Protein AF-A0A7Z9QNB9-F1 (afdb_monomer_lite)

Radius of gyration: 15.34 Å; chains: 1; bounding box: 41×18×39 Å

Foldseek 3Di:
DDQDPNFDDDVPHTPVVCCVVPPPPDDDDRLVVLLVVLVVVCVVCVVDDDDDDDDCVVPVPPVSVVSND

Sequence (69 aa):
MDLVEGRWKIGSISVCGLADQHGTPLYIYDSQAIRRQVKRFREAFSAFDHRIYYAMKANSNPDLLMLMN

Secondary structure (DSSP, 8-state):
-EEETTEEEETTEEHHHHHHHH-SS-----HHHHHHHHHHHHHHTTTS-------TTS---HHHHGGG-

Structure (mmCIF, N/CA/C/O backbone):
data_AF-A0A7Z9QNB9-F1
#
_entry.id   AF-A0A7Z9QNB9-F1
#
loop_
_atom_site.group_PDB
_atom_site.id
_atom_site.type_symbol
_atom_site.label_atom_id
_atom_site.label_alt_id
_atom_site.label_comp_id
_atom_site.label_asym_id
_atom_site.label_entity_id
_atom_site.label_seq_id
_atom_site.pdbx_PDB_ins_code
_atom_site.Cartn_x
_atom_site.Cartn_y
_atom_site.Cartn_z
_atom_site.occupancy
_atom_site.B_iso_or_equiv
_atom_site.auth_seq_id
_atom_site.auth_comp_id
_atom_site.auth_asym_id
_atom_site.auth_atom_id
_atom_site.pdbx_PDB_model_num
ATOM 1 N N . MET A 1 1 ? -12.334 -0.762 -2.948 1.00 86.62 1 MET A N 1
ATOM 2 C CA . MET A 1 1 ? -13.105 -0.059 -1.908 1.00 86.62 1 MET A CA 1
ATOM 3 C C . MET A 1 1 ? -14.353 0.365 -2.603 1.00 86.62 1 MET A C 1
ATOM 5 O O . MET A 1 1 ? -14.272 1.074 -3.597 1.00 86.62 1 MET A O 1
ATOM 9 N N . ASP A 1 2 ? -15.463 -0.152 -2.120 1.00 93.44 2 ASP A N 1
ATOM 10 C CA . ASP A 1 2 ? -16.679 -0.236 -2.900 1.00 93.44 2 ASP A CA 1
ATOM 11 C C . ASP A 1 2 ? -17.833 0.162 -1.989 1.00 93.44 2 ASP A C 1
ATOM 13 O O . ASP A 1 2 ? -17.858 -0.194 -0.804 1.00 93.44 2 ASP A O 1
ATOM 17 N N . LEU A 1 3 ? -18.754 0.957 -2.527 1.00 93.94 3 LEU A N 1
ATOM 18 C CA . LEU A 1 3 ? -19.969 1.342 -1.828 1.00 93.94 3 LEU A CA 1
ATOM 19 C C . LEU A 1 3 ? -21.037 0.297 -2.142 1.00 93.94 3 LEU A C 1
ATOM 21 O O . LEU A 1 3 ? -21.506 0.203 -3.273 1.00 93.94 3 LEU A O 1
ATOM 25 N N . VAL A 1 4 ? -21.414 -0.491 -1.140 1.00 92.50 4 VAL A N 1
ATOM 26 C CA . VAL A 1 4 ? -22.418 -1.551 -1.270 1.00 92.50 4 VAL A CA 1
ATOM 27 C C . VAL A 1 4 ? -23.555 -1.230 -0.314 1.00 92.50 4 VAL A C 1
ATOM 29 O O . VAL A 1 4 ? -23.327 -1.137 0.890 1.00 92.50 4 VAL A O 1
ATOM 32 N N . GLU A 1 5 ? -24.762 -1.019 -0.847 1.00 91.31 5 GLU A N 1
ATOM 33 C CA . GLU A 1 5 ? -25.972 -0.720 -0.055 1.00 91.31 5 GLU A CA 1
ATOM 34 C C . GLU A 1 5 ? -25.783 0.466 0.915 1.00 91.31 5 GLU A C 1
ATOM 36 O O . GLU A 1 5 ? -26.186 0.434 2.076 1.00 91.31 5 GLU A O 1
ATOM 41 N N . GLY A 1 6 ? -25.097 1.518 0.456 1.00 94.00 6 GLY A N 1
ATOM 42 C CA . GLY A 1 6 ? -24.819 2.709 1.266 1.00 94.00 6 GLY A CA 1
ATOM 43 C C . GLY A 1 6 ? -23.734 2.526 2.335 1.00 94.00 6 GLY A C 1
ATOM 44 O O . GLY A 1 6 ? -23.505 3.441 3.123 1.00 94.00 6 GLY A O 1
ATOM 45 N N . ARG A 1 7 ? -23.035 1.383 2.370 1.00 93.06 7 ARG A N 1
ATOM 46 C CA . ARG A 1 7 ? -21.924 1.121 3.297 1.00 93.06 7 ARG A CA 1
ATOM 47 C C . ARG A 1 7 ? -20.615 0.900 2.551 1.00 93.06 7 ARG A C 1
ATOM 49 O O . ARG A 1 7 ? -20.558 0.179 1.557 1.00 93.06 7 ARG A O 1
ATOM 56 N N . TRP A 1 8 ? -19.542 1.496 3.062 1.00 96.12 8 TRP A N 1
ATOM 57 C CA . TRP A 1 8 ? -18.206 1.312 2.507 1.00 96.12 8 TRP A CA 1
ATOM 58 C C . TRP A 1 8 ? -17.615 -0.038 2.907 1.00 96.12 8 TRP A C 1
ATOM 60 O O . TRP A 1 8 ? -17.620 -0.409 4.086 1.00 96.12 8 TRP A O 1
ATOM 70 N N . LYS A 1 9 ? -17.059 -0.746 1.922 1.00 95.69 9 LYS A N 1
ATOM 71 C CA . LYS A 1 9 ? -16.326 -1.998 2.113 1.00 95.69 9 LYS A CA 1
ATOM 72 C C . LYS A 1 9 ? -14.934 -1.938 1.495 1.00 95.69 9 LYS A C 1
ATOM 74 O O . LYS A 1 9 ? -14.723 -1.311 0.455 1.00 95.69 9 LYS A O 1
ATOM 79 N N . ILE A 1 10 ? -13.985 -2.625 2.123 1.00 95.06 10 ILE A N 1
ATOM 80 C CA . ILE A 1 10 ? -12.655 -2.905 1.575 1.00 95.06 10 ILE A CA 1
ATOM 81 C C . ILE A 1 10 ? -12.559 -4.421 1.407 1.00 95.06 10 ILE A C 1
ATOM 83 O O . ILE A 1 10 ? -12.558 -5.166 2.387 1.00 95.06 10 ILE A O 1
ATOM 87 N N . GLY A 1 11 ? -12.564 -4.888 0.155 1.00 89.00 11 GLY A N 1
ATOM 88 C CA . GLY A 1 11 ? -12.827 -6.297 -0.133 1.00 89.00 11 GLY A CA 1
ATOM 89 C C . GLY A 1 11 ? -14.214 -6.694 0.384 1.00 89.00 11 GLY A C 1
ATOM 90 O O . GLY A 1 11 ? -15.205 -6.025 0.099 1.00 89.00 11 GLY A O 1
ATOM 91 N N . SER A 1 12 ? -14.287 -7.756 1.186 1.00 90.69 12 SER A N 1
ATOM 92 C CA . SER A 1 12 ? -15.520 -8.204 1.848 1.00 90.69 12 SER A CA 1
ATOM 93 C C . SER A 1 12 ? -15.755 -7.577 3.232 1.00 90.69 12 SER A C 1
ATOM 95 O O . SER A 1 12 ? -16.770 -7.870 3.864 1.00 90.69 12 SER A O 1
ATOM 97 N N . ILE A 1 13 ? -14.851 -6.714 3.711 1.00 95.06 13 ILE A N 1
ATOM 98 C CA . ILE A 1 13 ? -14.839 -6.221 5.094 1.00 95.06 13 ILE A CA 1
ATOM 99 C C . ILE A 1 13 ? -15.528 -4.854 5.190 1.00 95.06 13 ILE A C 1
ATOM 101 O O . ILE A 1 13 ? -15.251 -3.951 4.401 1.00 95.06 13 ILE A O 1
ATOM 105 N N . SER A 1 14 ? -16.422 -4.695 6.170 1.00 95.69 14 SER A N 1
ATOM 106 C CA . SER A 1 14 ? -17.126 -3.436 6.461 1.00 95.69 14 SER A CA 1
ATOM 107 C C . SER A 1 14 ? -16.199 -2.407 7.107 1.00 95.69 14 SER A C 1
ATOM 109 O O . SER A 1 14 ? -15.600 -2.686 8.143 1.00 95.69 14 SER A O 1
ATOM 111 N N . VAL A 1 15 ? -16.138 -1.191 6.554 1.00 96.50 15 VAL A N 1
ATOM 112 C CA . VAL A 1 15 ? -15.336 -0.096 7.128 1.00 96.50 15 VAL A CA 1
ATOM 113 C C . VAL A 1 15 ? -15.885 0.350 8.484 1.00 96.50 15 VAL A C 1
ATOM 115 O O . VAL A 1 15 ? -15.111 0.533 9.417 1.00 96.50 15 VAL A O 1
ATOM 118 N N . CYS A 1 16 ? -17.210 0.463 8.627 1.00 95.62 16 CYS A N 1
ATOM 119 C CA . CYS A 1 16 ? -17.827 0.786 9.918 1.00 95.62 16 CYS A CA 1
ATOM 120 C C . CYS A 1 16 ? -17.535 -0.299 10.962 1.00 95.62 16 CYS A C 1
ATOM 122 O O . CYS A 1 16 ? -17.204 0.026 12.090 1.00 95.62 16 CYS A O 1
ATOM 124 N N . GLY A 1 17 ? -17.567 -1.578 10.563 1.00 96.50 17 GLY A N 1
ATOM 125 C CA . GLY A 1 17 ? -17.247 -2.679 11.477 1.00 96.50 17 GLY A CA 1
ATOM 126 C C . GLY A 1 17 ? -15.801 -2.629 11.978 1.00 96.50 17 GLY A C 1
ATOM 127 O O . GLY A 1 17 ? -15.551 -2.868 13.153 1.00 96.50 17 GLY A O 1
ATOM 128 N N . LEU A 1 18 ? -14.853 -2.252 11.112 1.00 97.06 18 LEU A N 1
ATOM 129 C CA . LEU A 1 18 ? -13.464 -2.030 11.523 1.00 97.06 18 LEU A CA 1
ATOM 130 C C . LEU A 1 18 ? -13.328 -0.832 12.470 1.00 97.06 18 LEU A C 1
ATOM 132 O O . LEU A 1 18 ? -12.560 -0.906 13.425 1.00 97.06 18 LEU A O 1
ATOM 136 N N . ALA A 1 19 ? -14.071 0.249 12.225 1.00 97.62 19 ALA A N 1
ATOM 137 C CA . ALA A 1 19 ? -14.082 1.418 13.101 1.00 97.62 19 ALA A CA 1
ATOM 138 C C . ALA A 1 19 ? -14.642 1.085 14.495 1.00 97.62 19 ALA A C 1
ATOM 140 O O . ALA A 1 19 ? -14.056 1.499 15.491 1.00 97.62 19 ALA A O 1
ATOM 141 N N . ASP A 1 20 ? -15.711 0.289 14.573 1.00 97.81 20 ASP A N 1
ATOM 142 C CA . ASP A 1 20 ? -16.279 -0.172 15.846 1.00 97.81 20 ASP A CA 1
ATOM 143 C C . ASP A 1 20 ? -15.300 -1.093 16.596 1.00 97.81 20 ASP A C 1
ATOM 145 O O . ASP A 1 20 ? -15.149 -0.993 17.812 1.00 97.81 20 ASP A O 1
ATOM 149 N N . GLN A 1 21 ? -14.600 -1.974 15.871 1.00 98.12 21 GLN A N 1
ATOM 150 C CA . GLN A 1 21 ? -13.660 -2.938 16.449 1.00 98.12 21 GLN A CA 1
ATOM 151 C C . GLN A 1 21 ? -12.351 -2.299 16.942 1.00 98.12 21 GLN A C 1
ATOM 153 O O . GLN A 1 21 ? -11.814 -2.720 17.966 1.00 98.12 21 GLN A O 1
ATOM 158 N N . HIS A 1 22 ? -11.802 -1.334 16.201 1.00 97.94 22 HIS A N 1
ATOM 159 C CA . HIS A 1 22 ? -10.465 -0.779 16.450 1.00 97.94 22 HIS A CA 1
ATOM 160 C C . HIS A 1 22 ? -10.474 0.672 16.957 1.00 97.94 22 HIS A C 1
ATOM 162 O O . HIS A 1 22 ? -9.420 1.192 17.323 1.00 97.94 22 HIS A O 1
ATOM 168 N N . GLY A 1 23 ? -11.642 1.317 17.012 1.00 98.06 23 GLY A N 1
ATOM 169 C CA . GLY A 1 23 ? -11.791 2.725 17.374 1.00 98.06 23 GLY A CA 1
ATOM 170 C C . GLY A 1 23 ? -11.397 3.682 16.245 1.00 98.06 23 GLY A C 1
ATOM 171 O O . GLY A 1 23 ? -10.927 3.277 15.183 1.00 98.06 23 GLY A O 1
ATOM 172 N N . THR A 1 24 ? -11.592 4.984 16.469 1.00 97.56 24 THR A N 1
ATOM 173 C CA . THR A 1 24 ? -11.275 6.046 15.497 1.00 97.56 24 THR A CA 1
ATOM 174 C C . THR A 1 24 ? -10.402 7.142 16.119 1.00 97.56 24 THR A C 1
ATOM 176 O O . THR A 1 24 ? -10.619 7.465 17.288 1.00 97.56 24 THR A O 1
ATOM 179 N N . PRO A 1 25 ? -9.482 7.777 15.359 1.00 96.81 25 PRO A N 1
ATOM 180 C CA . PRO A 1 25 ? -9.257 7.620 13.916 1.00 96.81 25 PRO A CA 1
ATOM 181 C C . PRO A 1 25 ? -8.518 6.322 13.550 1.00 96.81 25 PRO A C 1
ATOM 183 O O . PRO A 1 25 ? -7.596 5.910 14.245 1.00 96.81 25 PRO A O 1
ATOM 186 N N . LEU A 1 26 ? -8.910 5.708 12.427 1.00 97.31 26 LEU A N 1
ATOM 187 C CA . LEU A 1 26 ? -8.354 4.446 11.932 1.00 97.31 26 LEU A CA 1
ATOM 188 C C . LEU A 1 26 ? -7.884 4.587 10.482 1.00 97.31 26 LEU A C 1
ATOM 190 O O . LEU A 1 26 ? -8.660 4.970 9.607 1.00 97.31 26 LEU A O 1
ATOM 194 N N . TYR A 1 27 ? -6.628 4.223 10.224 1.00 96.19 27 TYR A N 1
ATOM 195 C CA . TYR A 1 27 ? -6.096 4.068 8.870 1.00 96.19 27 TYR A CA 1
ATOM 196 C C . TYR A 1 27 ? -6.215 2.611 8.428 1.00 96.19 27 TYR A C 1
ATOM 198 O O . TYR A 1 27 ? -5.834 1.704 9.165 1.00 96.19 27 TYR A O 1
ATOM 206 N N . ILE A 1 28 ? -6.713 2.388 7.211 1.00 95.38 28 ILE A N 1
ATOM 207 C CA . ILE A 1 28 ? -6.878 1.051 6.635 1.00 95.38 28 ILE A CA 1
ATOM 208 C C . ILE A 1 28 ? -6.154 1.005 5.290 1.00 95.38 28 ILE A C 1
ATOM 210 O O . ILE A 1 28 ? -6.411 1.829 4.411 1.00 95.38 28 ILE A O 1
ATOM 214 N N . TYR A 1 29 ? -5.272 0.021 5.119 1.00 94.62 29 TYR A N 1
ATOM 215 C CA . TYR A 1 29 ? -4.557 -0.231 3.869 1.00 94.62 29 TYR A CA 1
ATOM 216 C C . TYR A 1 29 ? -4.992 -1.580 3.281 1.00 94.62 29 TYR A C 1
ATOM 218 O O . TYR A 1 29 ? -4.933 -2.606 3.953 1.00 94.62 29 TYR A O 1
ATOM 226 N N . ASP A 1 30 ? -5.416 -1.589 2.014 1.00 94.81 30 ASP A N 1
ATOM 227 C CA . ASP A 1 30 ? -5.768 -2.812 1.280 1.00 94.81 30 ASP A CA 1
ATOM 228 C C . ASP A 1 30 ? -4.511 -3.426 0.646 1.00 94.81 30 ASP A C 1
ATOM 230 O O . ASP A 1 30 ? -3.976 -2.918 -0.347 1.00 94.81 30 ASP A O 1
ATOM 234 N N . SER A 1 31 ? -4.052 -4.549 1.200 1.00 94.81 31 SER A N 1
ATOM 235 C CA . SER A 1 31 ? -2.869 -5.255 0.705 1.00 94.81 31 SER A CA 1
ATOM 236 C C . SER A 1 31 ? -3.028 -5.747 -0.736 1.00 94.81 31 SER A C 1
ATOM 238 O O . SER A 1 31 ? -2.058 -5.735 -1.499 1.00 94.81 31 SER A O 1
ATOM 240 N N . GLN A 1 32 ? -4.240 -6.121 -1.162 1.00 94.69 32 GLN A N 1
ATOM 241 C CA . GLN A 1 32 ? -4.481 -6.520 -2.545 1.00 94.69 32 GLN A CA 1
ATOM 242 C C . GLN A 1 32 ? -4.412 -5.322 -3.487 1.00 94.69 32 GLN A C 1
ATOM 244 O O . GLN A 1 32 ? -3.889 -5.450 -4.594 1.00 94.69 32 GLN A O 1
ATOM 249 N N . ALA A 1 33 ? -4.902 -4.153 -3.066 1.00 94.62 33 ALA A N 1
ATOM 250 C CA . ALA A 1 33 ? -4.761 -2.931 -3.854 1.00 94.62 33 ALA A CA 1
ATOM 251 C C . ALA A 1 33 ? -3.288 -2.578 -4.075 1.00 94.62 33 ALA A C 1
ATOM 253 O O . ALA A 1 33 ? -2.900 -2.317 -5.214 1.00 94.62 33 ALA A O 1
ATOM 254 N N . ILE A 1 34 ? -2.467 -2.648 -3.024 1.00 95.62 34 ILE A N 1
ATOM 255 C CA . ILE A 1 34 ? -1.021 -2.404 -3.109 1.00 95.62 34 ILE A CA 1
ATOM 256 C C . ILE A 1 34 ? -0.372 -3.376 -4.103 1.00 95.62 34 ILE A C 1
ATOM 258 O O . ILE A 1 34 ? 0.261 -2.939 -5.065 1.00 95.62 34 ILE A O 1
ATOM 262 N N . ARG A 1 35 ? -0.615 -4.686 -3.955 1.00 96.25 35 ARG A N 1
ATOM 263 C CA . ARG A 1 35 ? -0.082 -5.713 -4.869 1.00 96.25 35 ARG A CA 1
ATOM 264 C C . ARG A 1 35 ? -0.515 -5.496 -6.319 1.00 96.25 35 ARG A C 1
ATOM 266 O O . ARG A 1 35 ? 0.303 -5.652 -7.223 1.00 96.25 35 ARG A O 1
ATOM 273 N N . ARG A 1 36 ? -1.774 -5.106 -6.562 1.00 96.44 36 ARG A N 1
ATOM 274 C CA . ARG A 1 36 ? -2.268 -4.781 -7.913 1.00 96.44 36 ARG A CA 1
ATOM 275 C C . ARG A 1 36 ? -1.514 -3.601 -8.526 1.00 96.44 36 ARG A C 1
ATOM 277 O O . ARG A 1 36 ? -1.180 -3.673 -9.704 1.00 96.44 36 ARG A O 1
ATOM 284 N N . GLN A 1 37 ? -1.221 -2.548 -7.759 1.00 95.81 37 GLN A N 1
ATOM 285 C CA . GLN A 1 37 ? -0.452 -1.410 -8.280 1.00 95.81 37 GLN A CA 1
ATOM 286 C C . GLN A 1 37 ? 1.001 -1.786 -8.584 1.00 95.81 37 GLN A C 1
ATOM 288 O O . GLN A 1 37 ? 1.501 -1.432 -9.650 1.00 95.81 37 GLN A O 1
ATOM 293 N N . VAL A 1 38 ? 1.651 -2.555 -7.703 1.00 96.06 38 VAL A N 1
ATOM 294 C CA . VAL A 1 38 ? 3.014 -3.064 -7.943 1.00 96.06 38 VAL A CA 1
ATOM 295 C C . VAL A 1 38 ? 3.048 -3.921 -9.209 1.00 96.06 38 VAL A C 1
ATOM 297 O O . VAL A 1 38 ? 3.870 -3.680 -10.090 1.00 96.06 38 VAL A O 1
ATOM 300 N N . LYS A 1 39 ? 2.117 -4.875 -9.343 1.00 96.31 39 LYS A N 1
ATOM 301 C CA . LYS A 1 39 ? 2.002 -5.739 -10.525 1.00 96.31 39 LYS A CA 1
ATOM 302 C C . LYS A 1 39 ? 1.803 -4.925 -11.805 1.00 96.31 39 LYS A C 1
ATOM 304 O O . LYS A 1 39 ? 2.555 -5.108 -12.755 1.00 96.31 39 LYS A O 1
ATOM 309 N N . ARG A 1 40 ? 0.853 -3.985 -11.803 1.00 97.31 40 ARG A N 1
ATOM 310 C CA . ARG A 1 40 ? 0.577 -3.104 -12.947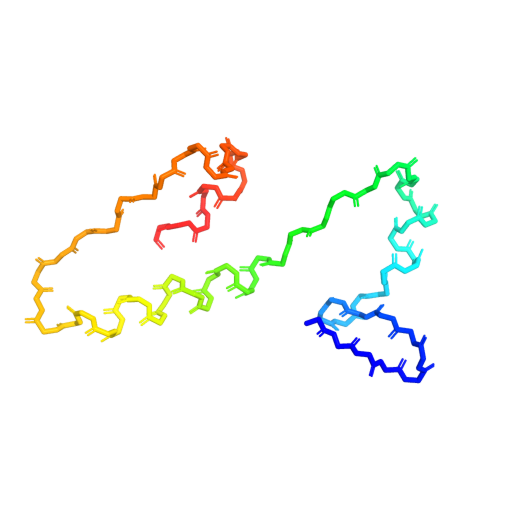 1.00 97.31 40 ARG A CA 1
ATOM 311 C C . ARG A 1 40 ? 1.817 -2.320 -13.381 1.00 97.31 40 ARG A C 1
ATOM 313 O O . ARG A 1 40 ? 2.045 -2.165 -14.575 1.00 97.31 40 ARG A O 1
ATOM 320 N N . PHE A 1 41 ? 2.612 -1.826 -12.430 1.00 96.06 41 PHE A N 1
ATOM 321 C CA . PHE A 1 41 ? 3.854 -1.124 -12.750 1.00 96.06 41 PHE A CA 1
ATOM 322 C C . PHE A 1 41 ? 4.884 -2.065 -13.387 1.00 96.06 41 PHE A C 1
ATOM 324 O O . PHE A 1 41 ? 5.439 -1.734 -14.429 1.00 96.06 41 PHE A O 1
ATOM 331 N N . ARG A 1 42 ? 5.092 -3.259 -12.814 1.00 95.56 42 ARG A N 1
ATOM 332 C CA . ARG A 1 42 ? 6.012 -4.264 -13.380 1.00 95.56 42 ARG A CA 1
ATOM 333 C C . ARG A 1 42 ? 5.633 -4.661 -14.802 1.00 95.56 42 ARG A C 1
ATOM 335 O O . ARG A 1 42 ? 6.501 -4.761 -15.659 1.00 95.56 42 ARG A O 1
ATOM 342 N N . GLU A 1 43 ? 4.343 -4.872 -15.049 1.00 96.81 43 GLU A N 1
ATOM 343 C CA . GLU A 1 43 ? 3.822 -5.237 -16.370 1.00 96.81 43 GLU A CA 1
ATOM 344 C C . GLU A 1 43 ? 4.020 -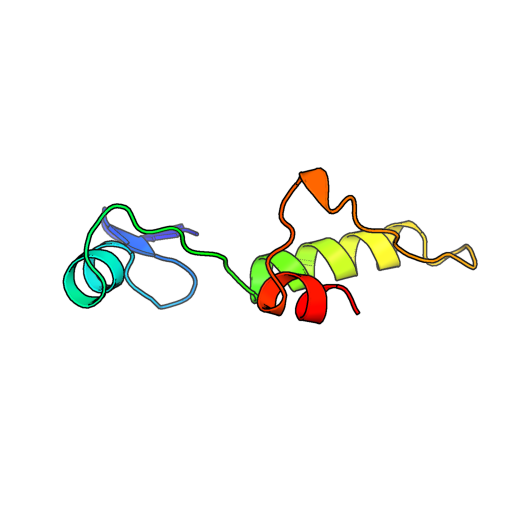4.111 -17.390 1.00 96.81 43 GLU A C 1
ATOM 346 O O . GLU A 1 43 ? 4.431 -4.373 -18.514 1.00 96.81 43 GLU A O 1
ATOM 351 N N . ALA A 1 44 ? 3.809 -2.852 -16.998 1.00 97.75 44 ALA A N 1
ATOM 352 C CA . ALA A 1 44 ? 3.999 -1.710 -17.893 1.00 97.75 44 ALA A CA 1
ATOM 353 C C . ALA A 1 44 ? 5.454 -1.544 -18.375 1.00 97.75 44 ALA A C 1
ATOM 355 O O . ALA A 1 44 ? 5.678 -1.039 -19.473 1.00 97.75 44 ALA A O 1
ATOM 356 N N . PHE A 1 45 ? 6.434 -1.979 -17.578 1.00 96.94 45 PHE A N 1
ATOM 357 C CA . PHE A 1 45 ? 7.863 -1.894 -17.898 1.00 96.94 45 PHE A CA 1
ATOM 358 C C . PHE A 1 45 ? 8.501 -3.263 -18.167 1.00 96.94 45 PHE A C 1
ATOM 360 O O . PHE A 1 45 ? 9.724 -3.382 -18.159 1.00 96.94 45 PHE A O 1
ATOM 367 N N . SER A 1 46 ? 7.705 -4.302 -18.445 1.00 96.94 46 SER A N 1
ATOM 368 C CA . SER A 1 46 ? 8.199 -5.682 -18.579 1.00 96.94 46 SER A CA 1
ATOM 369 C C . SER A 1 46 ? 9.186 -5.893 -19.732 1.00 96.94 46 SER A C 1
ATOM 371 O O . SER A 1 46 ? 9.872 -6.909 -19.768 1.00 96.94 46 SER A O 1
ATOM 373 N N . ALA A 1 47 ? 9.254 -4.955 -20.680 1.00 98.06 47 ALA A N 1
ATOM 374 C CA . ALA A 1 47 ? 10.216 -4.969 -21.780 1.00 98.06 47 ALA A CA 1
ATOM 375 C C . ALA A 1 47 ? 11.646 -4.574 -21.359 1.00 98.06 47 ALA A C 1
ATOM 377 O O . ALA A 1 47 ? 12.577 -4.759 -22.139 1.00 98.06 47 ALA A O 1
ATOM 378 N N . PHE A 1 48 ? 11.831 -4.029 -20.152 1.00 97.12 48 PHE A N 1
ATOM 379 C CA . PHE A 1 48 ? 13.118 -3.559 -19.643 1.00 97.12 48 PHE A CA 1
ATOM 380 C C . PHE A 1 48 ? 13.508 -4.312 -18.373 1.00 97.12 48 PHE A C 1
ATOM 382 O O . PHE A 1 48 ? 12.659 -4.579 -17.518 1.00 97.12 48 PHE A O 1
ATOM 389 N N . ASP A 1 49 ? 14.803 -4.579 -18.204 1.00 95.81 49 ASP A N 1
ATOM 390 C CA . ASP A 1 49 ? 15.334 -4.964 -16.897 1.00 95.81 49 ASP A CA 1
ATOM 391 C C . ASP A 1 49 ? 15.253 -3.755 -15.958 1.00 95.81 49 ASP A C 1
ATOM 393 O O . ASP A 1 49 ? 15.896 -2.726 -16.179 1.00 95.81 49 ASP A O 1
ATOM 397 N N . HIS A 1 50 ? 14.389 -3.843 -14.949 1.00 94.38 50 HIS A N 1
ATOM 398 C CA . HIS A 1 50 ? 14.104 -2.737 -14.047 1.00 94.38 50 HIS A CA 1
ATOM 399 C C . HIS A 1 50 ? 13.839 -3.223 -12.623 1.00 94.38 50 HIS A C 1
ATOM 401 O O . HIS A 1 50 ? 13.462 -4.367 -12.367 1.00 94.38 50 HIS A O 1
ATOM 407 N N . ARG A 1 51 ? 14.005 -2.301 -11.671 1.00 93.50 51 ARG A N 1
ATOM 408 C CA . ARG A 1 51 ? 13.680 -2.499 -10.256 1.00 93.50 51 ARG A CA 1
ATOM 409 C C . ARG A 1 51 ? 12.775 -1.379 -9.774 1.00 93.50 51 ARG A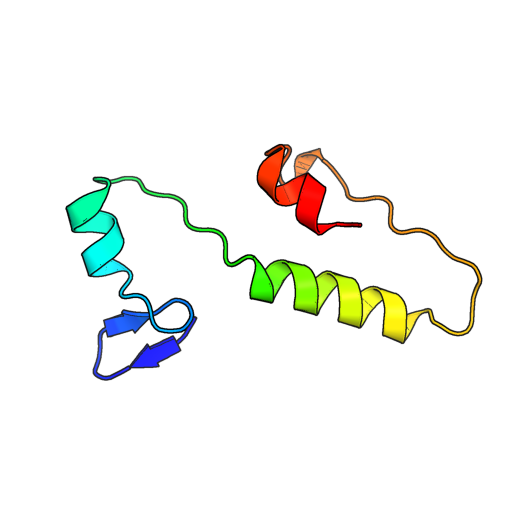 C 1
ATOM 411 O O . ARG A 1 51 ? 12.940 -0.226 -10.168 1.00 93.50 51 ARG A O 1
ATOM 418 N N . ILE A 1 52 ? 11.833 -1.717 -8.900 1.00 93.06 52 ILE A N 1
ATOM 419 C CA . ILE A 1 52 ? 10.947 -0.736 -8.273 1.00 93.06 52 ILE A CA 1
ATOM 420 C C . ILE A 1 52 ? 11.619 -0.215 -7.003 1.00 93.06 52 ILE A C 1
ATOM 422 O O . ILE A 1 52 ? 11.845 -0.971 -6.063 1.00 93.06 52 ILE A O 1
ATOM 426 N N . TYR A 1 53 ? 11.894 1.089 -6.961 1.00 95.12 53 TYR A N 1
ATOM 427 C CA . TYR A 1 53 ? 12.342 1.791 -5.758 1.00 95.12 53 TYR A CA 1
ATOM 428 C C . TYR A 1 53 ? 11.183 2.612 -5.192 1.00 95.12 53 TYR A C 1
ATOM 430 O O . TYR A 1 53 ? 10.822 3.660 -5.726 1.00 95.12 53 TYR A O 1
ATOM 438 N N . TYR A 1 54 ? 10.575 2.119 -4.114 1.00 96.06 54 TYR A N 1
ATOM 439 C CA . TYR A 1 54 ? 9.450 2.789 -3.471 1.00 96.06 54 TYR A CA 1
ATOM 440 C C . TYR A 1 54 ? 9.907 4.012 -2.655 1.00 96.06 54 TYR A C 1
ATOM 442 O O . TYR A 1 54 ? 10.829 3.940 -1.842 1.00 96.06 54 TYR A O 1
ATOM 450 N N . ALA A 1 55 ? 9.237 5.150 -2.846 1.00 97.00 55 ALA A N 1
ATOM 451 C CA . ALA A 1 55 ? 9.538 6.383 -2.126 1.00 97.00 55 ALA A CA 1
ATOM 452 C C . ALA A 1 55 ? 8.995 6.330 -0.684 1.00 97.00 55 ALA A C 1
ATOM 454 O O . ALA A 1 55 ? 7.834 6.656 -0.441 1.00 97.00 55 ALA A O 1
ATOM 455 N N . MET A 1 56 ? 9.844 5.989 0.294 1.00 96.62 56 MET A N 1
ATOM 456 C CA . MET A 1 56 ? 9.430 5.788 1.698 1.00 96.62 56 MET A CA 1
ATOM 457 C C . MET A 1 56 ? 8.753 6.997 2.360 1.00 96.62 56 MET A C 1
ATOM 459 O O . MET A 1 56 ? 7.969 6.813 3.285 1.00 96.62 56 MET A O 1
ATOM 463 N N . LYS A 1 57 ? 8.978 8.219 1.853 1.00 97.31 57 LYS A N 1
ATOM 464 C CA . LYS A 1 57 ? 8.262 9.430 2.296 1.00 97.31 57 LYS A CA 1
ATOM 465 C C . LYS A 1 57 ? 6.739 9.350 2.119 1.00 97.31 57 LYS A C 1
ATOM 467 O O . LYS A 1 57 ? 6.027 10.126 2.739 1.00 97.31 57 LYS A O 1
ATOM 472 N N . ALA A 1 58 ? 6.247 8.448 1.267 1.00 96.88 58 ALA A N 1
ATOM 473 C CA . ALA A 1 58 ? 4.818 8.224 1.085 1.00 96.88 58 ALA A CA 1
ATOM 474 C C . ALA A 1 58 ? 4.210 7.405 2.236 1.00 96.88 58 ALA A C 1
ATOM 476 O O . ALA A 1 58 ? 3.128 7.737 2.708 1.00 96.88 58 ALA A O 1
ATOM 477 N N . ASN A 1 59 ? 4.891 6.342 2.680 1.00 96.81 59 ASN A N 1
ATOM 478 C CA . ASN A 1 59 ? 4.509 5.533 3.841 1.00 96.81 59 ASN A CA 1
ATOM 479 C C . ASN A 1 59 ? 5.638 4.547 4.178 1.00 96.81 59 ASN A C 1
ATOM 481 O O . ASN A 1 59 ? 5.929 3.674 3.364 1.00 96.81 59 ASN A O 1
ATOM 485 N N . SER A 1 60 ? 6.249 4.652 5.356 1.00 96.44 60 SER A N 1
ATOM 486 C CA . SER A 1 60 ? 7.357 3.786 5.786 1.00 96.44 60 SER A CA 1
ATOM 487 C C . SER A 1 60 ? 6.927 2.631 6.700 1.00 96.44 60 SER A C 1
ATOM 489 O O . SER A 1 60 ? 7.767 2.067 7.398 1.00 96.44 60 SER A O 1
ATOM 491 N N . ASN A 1 61 ? 5.634 2.288 6.743 1.00 97.00 61 ASN A N 1
ATOM 492 C CA . ASN A 1 61 ? 5.143 1.155 7.525 1.00 97.00 61 ASN A CA 1
ATOM 493 C C . ASN A 1 61 ? 5.789 -0.166 7.032 1.00 97.00 61 ASN A C 1
ATOM 495 O O . ASN A 1 61 ? 5.638 -0.493 5.850 1.00 97.00 61 ASN A O 1
ATOM 499 N N . PRO A 1 62 ? 6.465 -0.944 7.905 1.00 95.31 62 PRO A N 1
ATOM 500 C CA . PRO A 1 62 ? 7.148 -2.180 7.518 1.00 95.31 62 PRO A CA 1
ATOM 501 C C . PRO A 1 62 ? 6.248 -3.207 6.824 1.00 95.31 62 PRO A C 1
ATOM 503 O O . PRO A 1 62 ? 6.654 -3.775 5.811 1.00 95.31 62 PRO A O 1
ATOM 506 N N . ASP A 1 63 ? 5.016 -3.396 7.303 1.00 95.88 63 ASP A N 1
ATOM 507 C CA . ASP A 1 63 ? 4.075 -4.370 6.741 1.00 95.88 63 ASP A CA 1
ATOM 508 C C . ASP A 1 63 ? 3.670 -3.990 5.315 1.00 95.88 63 ASP A C 1
ATOM 510 O O . ASP A 1 63 ? 3.516 -4.851 4.451 1.00 95.88 63 ASP A O 1
ATOM 514 N N . LEU A 1 64 ? 3.553 -2.687 5.035 1.00 95.56 64 LEU A N 1
ATOM 515 C CA . LEU A 1 64 ? 3.309 -2.183 3.684 1.00 95.56 64 LEU A CA 1
ATOM 516 C C . LEU A 1 64 ? 4.532 -2.387 2.785 1.00 95.56 64 LEU A C 1
ATOM 518 O O . LEU A 1 64 ? 4.379 -2.796 1.634 1.00 95.56 64 LEU A O 1
ATOM 522 N N . LEU A 1 65 ? 5.739 -2.125 3.292 1.00 95.00 65 LEU A N 1
ATOM 523 C CA . LEU A 1 65 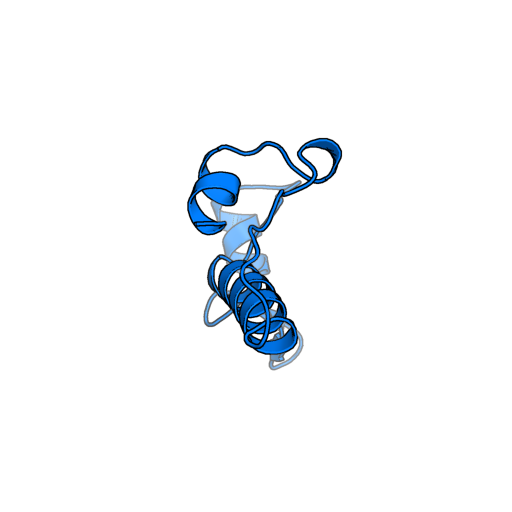? 6.978 -2.297 2.530 1.00 95.00 65 LEU A CA 1
ATOM 524 C C . LEU A 1 65 ? 7.217 -3.766 2.148 1.00 95.00 65 LEU A C 1
ATOM 526 O O . LEU A 1 65 ? 7.668 -4.030 1.035 1.00 95.00 65 LEU A O 1
ATOM 530 N N . MET A 1 66 ? 6.828 -4.724 2.997 1.00 94.69 66 MET A N 1
ATOM 531 C CA . MET A 1 66 ? 6.878 -6.158 2.667 1.00 94.69 66 MET A CA 1
ATOM 532 C C . MET A 1 66 ? 6.004 -6.535 1.457 1.00 94.69 66 MET A C 1
ATOM 534 O O . MET A 1 66 ? 6.253 -7.551 0.807 1.00 94.69 66 MET A O 1
ATOM 538 N N . LEU A 1 67 ? 4.994 -5.726 1.117 1.00 95.06 67 LEU A N 1
ATOM 539 C CA . LEU A 1 67 ? 4.128 -5.947 -0.047 1.00 95.06 67 LEU A CA 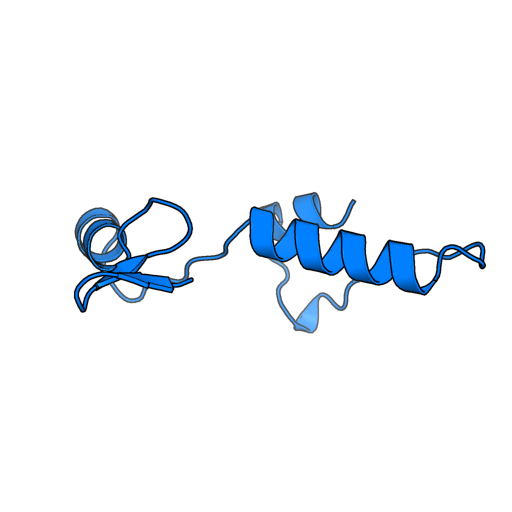1
ATOM 540 C C . LEU A 1 67 ? 4.723 -5.425 -1.367 1.00 95.06 67 LEU A C 1
ATOM 542 O O . LEU A 1 67 ? 4.118 -5.655 -2.414 1.00 95.06 67 LEU A O 1
ATOM 546 N N . MET A 1 68 ? 5.867 -4.730 -1.329 1.00 90.31 68 MET A N 1
ATOM 547 C CA . MET A 1 68 ? 6.510 -4.119 -2.505 1.00 90.31 68 MET A CA 1
ATOM 548 C C . MET A 1 68 ? 7.467 -5.061 -3.261 1.00 90.31 68 MET A C 1
ATOM 550 O O . MET A 1 68 ? 7.973 -4.687 -4.323 1.00 90.31 68 MET A O 1
ATOM 554 N N . ASN A 1 69 ? 7.707 -6.264 -2.726 1.00 75.50 69 ASN A N 1
ATOM 555 C CA . ASN A 1 69 ? 8.586 -7.281 -3.318 1.00 75.50 69 ASN A CA 1
ATOM 556 C C . ASN A 1 69 ? 8.054 -7.915 -4.607 1.00 75.50 69 ASN A C 1
ATOM 558 O O . ASN A 1 69 ? 6.823 -7.959 -4.825 1.0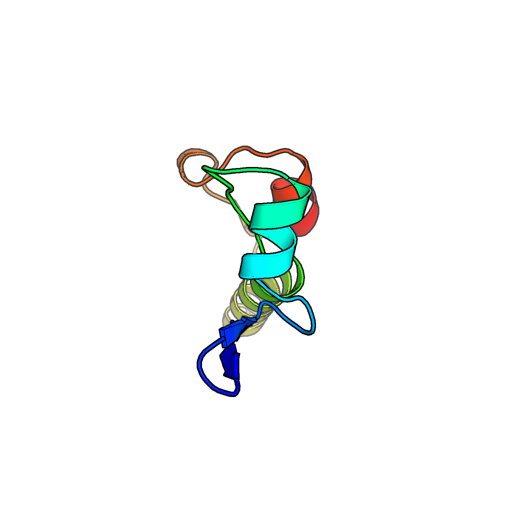0 75.50 69 ASN A O 1
#

pLDDT: mean 95.17, std 3.2, range [75.5, 98.12]